Protein AF-A0A537DEW4-F1 (afdb_monomer_lite)

Foldseek 3Di:
DDAPCVVLLCCLLVLLVVCVVCLLVVLVVLLVDPDDLLVSLLVLLQVLVQVNCLSVPDPVPNPPDSHDPCSVVVSVVSSVLLVCCVVVVDQDLPVSLQVQLVVQLVCCCPPNVVDPPDPVVSVVCSVVSSSSSSRSRSNSSSNNNVVVVVVVVVVVVPDDDPDPDD

pLDDT: mean 82.14, std 15.14, range [34.78, 94.75]

Structure (mmCIF, N/CA/C/O backbone):
data_AF-A0A537DEW4-F1
#
_entry.id   AF-A0A537DEW4-F1
#
loop_
_atom_site.group_PDB
_atom_site.id
_atom_site.type_symbol
_atom_site.label_atom_id
_atom_site.label_alt_id
_atom_site.label_comp_id
_atom_site.label_asym_id
_atom_site.label_entity_id
_atom_site.label_seq_id
_atom_site.pdbx_PDB_ins_code
_atom_site.Cartn_x
_atom_site.Cartn_y
_atom_site.Cartn_z
_atom_site.occupancy
_atom_site.B_iso_or_equiv
_atom_site.auth_seq_id
_atom_site.auth_comp_id
_atom_site.auth_asym_id
_atom_site.auth_atom_id
_atom_site.pdbx_PDB_model_num
ATOM 1 N N . MET A 1 1 ? 12.939 -8.044 -21.348 1.00 40.03 1 MET A N 1
ATOM 2 C CA . MET A 1 1 ? 11.715 -7.289 -21.012 1.00 40.03 1 MET A CA 1
ATOM 3 C C . MET A 1 1 ? 10.521 -8.118 -21.447 1.00 40.03 1 MET A C 1
ATOM 5 O O . MET A 1 1 ? 10.184 -8.096 -22.620 1.00 40.03 1 MET A O 1
ATOM 9 N N . VAL A 1 2 ? 9.922 -8.892 -20.547 1.00 35.78 2 VAL A N 1
ATOM 10 C CA . VAL A 1 2 ? 8.564 -9.407 -20.762 1.00 35.78 2 VAL A CA 1
ATOM 11 C C . VAL A 1 2 ? 7.815 -9.048 -19.502 1.00 35.78 2 VAL A C 1
ATOM 13 O O . VAL A 1 2 ? 7.895 -9.714 -18.480 1.00 35.78 2 VAL A O 1
ATOM 16 N N . PHE A 1 3 ? 7.232 -7.866 -19.571 1.00 41.22 3 PHE A N 1
ATOM 17 C CA . PHE A 1 3 ? 6.319 -7.357 -18.583 1.00 41.22 3 PHE A CA 1
ATOM 18 C C . PHE A 1 3 ? 5.074 -8.250 -18.532 1.00 41.22 3 PHE A C 1
ATOM 20 O O . PHE A 1 3 ? 4.426 -8.457 -19.558 1.00 41.22 3 PHE A O 1
ATOM 27 N N . GLY A 1 4 ? 4.684 -8.664 -17.329 1.00 44.94 4 GLY A N 1
ATOM 28 C CA . GLY A 1 4 ? 3.326 -9.094 -17.002 1.00 44.94 4 GLY A CA 1
ATOM 29 C C . GLY A 1 4 ? 2.323 -7.930 -16.934 1.00 44.94 4 GLY A C 1
ATOM 30 O O . GLY A 1 4 ? 1.241 -8.110 -16.389 1.00 44.94 4 GLY A O 1
ATOM 31 N N . ILE A 1 5 ? 2.627 -6.763 -17.541 1.00 52.00 5 ILE A N 1
ATOM 32 C CA . ILE A 1 5 ? 1.806 -5.526 -17.576 1.00 52.00 5 ILE A CA 1
ATOM 33 C C . ILE A 1 5 ? 0.310 -5.810 -17.767 1.00 52.00 5 ILE A C 1
ATOM 35 O O . ILE A 1 5 ? -0.526 -5.116 -17.195 1.00 52.00 5 ILE A O 1
ATOM 39 N N . PHE A 1 6 ? -0.045 -6.816 -18.568 1.00 54.38 6 PHE A N 1
ATOM 40 C CA . PHE A 1 6 ? -1.439 -7.127 -18.872 1.00 54.38 6 PHE A CA 1
ATOM 41 C C . PHE A 1 6 ? -2.204 -7.831 -17.742 1.00 54.38 6 PHE A C 1
ATOM 43 O O . PHE A 1 6 ? -3.426 -7.732 -17.721 1.00 54.38 6 PHE A O 1
ATOM 50 N N . ILE A 1 7 ? -1.530 -8.521 -16.819 1.00 63.59 7 ILE A N 1
ATOM 51 C CA . ILE A 1 7 ? -2.156 -9.236 -15.690 1.00 63.59 7 ILE A CA 1
ATOM 52 C C . ILE A 1 7 ? -1.909 -8.489 -14.374 1.00 63.59 7 ILE A C 1
ATOM 54 O O . ILE A 1 7 ? -2.823 -8.370 -13.556 1.00 63.59 7 ILE A O 1
ATOM 58 N N . ASP A 1 8 ? -0.721 -7.912 -14.219 1.00 70.62 8 ASP A N 1
ATOM 59 C CA . ASP A 1 8 ? -0.267 -7.245 -12.997 1.00 70.62 8 ASP A CA 1
ATOM 60 C C . ASP A 1 8 ? -1.075 -5.968 -12.723 1.00 70.62 8 ASP A C 1
ATOM 62 O O . ASP A 1 8 ? -1.586 -5.753 -11.619 1.00 70.62 8 ASP A O 1
ATOM 66 N N . VAL A 1 9 ? -1.302 -5.165 -13.773 1.00 74.62 9 VAL A N 1
ATOM 67 C CA . VAL A 1 9 ? -2.057 -3.910 -13.672 1.00 74.62 9 VAL A CA 1
ATOM 68 C C . VAL A 1 9 ? -3.514 -4.158 -13.256 1.00 74.62 9 VAL A C 1
ATOM 70 O O . VAL A 1 9 ? -3.957 -3.536 -12.286 1.00 74.62 9 VAL A O 1
ATOM 73 N N . PRO A 1 10 ? -4.281 -5.071 -13.890 1.00 82.56 10 PRO A N 1
ATOM 74 C CA . PRO A 1 10 ? -5.620 -5.415 -13.412 1.00 82.56 10 PRO A CA 1
ATOM 75 C C . PRO A 1 10 ? -5.659 -5.984 -11.993 1.00 82.56 10 PRO A C 1
ATOM 77 O O . PRO A 1 10 ? -6.643 -5.742 -11.293 1.00 82.56 10 PRO A O 1
ATOM 80 N N . LEU A 1 11 ? -4.631 -6.716 -11.548 1.00 85.06 11 LEU A N 1
ATOM 81 C CA . LEU A 1 11 ? -4.606 -7.293 -10.202 1.00 85.06 11 LEU A CA 1
ATOM 82 C C . LEU A 1 11 ? -4.506 -6.206 -9.128 1.00 85.06 11 LEU A C 1
ATOM 84 O O . LEU A 1 11 ? -5.320 -6.182 -8.203 1.00 85.06 11 LEU A O 1
ATOM 88 N N . ILE A 1 12 ? -3.561 -5.273 -9.279 1.00 87.19 12 ILE A N 1
ATOM 89 C CA . ILE A 1 12 ? -3.381 -4.161 -8.336 1.00 87.19 12 ILE A CA 1
ATOM 90 C C . ILE A 1 12 ? -4.530 -3.165 -8.443 1.00 87.19 12 ILE A C 1
ATOM 92 O O . ILE A 1 12 ? -5.141 -2.816 -7.432 1.00 87.19 12 ILE A O 1
ATOM 96 N N . VAL A 1 13 ? -4.881 -2.730 -9.655 1.00 89.25 13 VAL A N 1
ATOM 97 C CA . VAL A 1 13 ? -5.937 -1.727 -9.852 1.00 89.25 13 VAL A CA 1
ATOM 98 C C . VAL A 1 13 ? -7.302 -2.301 -9.472 1.00 89.25 13 VAL A C 1
ATOM 100 O O . VAL A 1 13 ? -8.056 -1.667 -8.735 1.00 89.25 13 VAL A O 1
ATOM 103 N N . GLY A 1 14 ? -7.625 -3.517 -9.914 1.00 89.31 14 GLY A N 1
ATOM 104 C CA . GLY A 1 14 ? -8.869 -4.202 -9.562 1.00 89.31 14 GLY A CA 1
ATOM 105 C C . GLY A 1 14 ? -8.947 -4.529 -8.072 1.00 89.31 14 GLY A C 1
ATOM 106 O O . GLY A 1 14 ? -9.966 -4.249 -7.434 1.00 89.31 14 GLY A O 1
ATOM 107 N N . GLY A 1 15 ? -7.857 -5.036 -7.490 1.00 90.00 15 GLY A N 1
ATOM 108 C CA . GLY A 1 15 ? -7.735 -5.270 -6.052 1.00 90.00 15 GLY A CA 1
ATOM 109 C C . GLY A 1 15 ? -7.931 -3.989 -5.243 1.00 90.00 15 GLY A C 1
ATOM 110 O O . GLY A 1 15 ? -8.698 -3.977 -4.277 1.00 90.00 15 GLY A O 1
ATOM 111 N N . PHE A 1 16 ? -7.329 -2.880 -5.679 1.00 92.38 16 PHE A N 1
ATOM 112 C CA . PHE A 1 16 ? -7.521 -1.567 -5.072 1.00 92.38 16 PHE A CA 1
ATOM 113 C C . PHE A 1 16 ? -8.969 -1.095 -5.171 1.00 92.38 16 PHE A C 1
ATOM 115 O O . PHE A 1 16 ? -9.513 -0.641 -4.170 1.00 92.38 16 PHE A O 1
ATOM 122 N N . LEU A 1 17 ? -9.628 -1.224 -6.325 1.00 94.00 17 LEU A N 1
ATOM 123 C CA . LEU A 1 17 ? -11.029 -0.817 -6.487 1.00 94.00 17 LEU A CA 1
ATOM 124 C C . LEU A 1 17 ? -11.972 -1.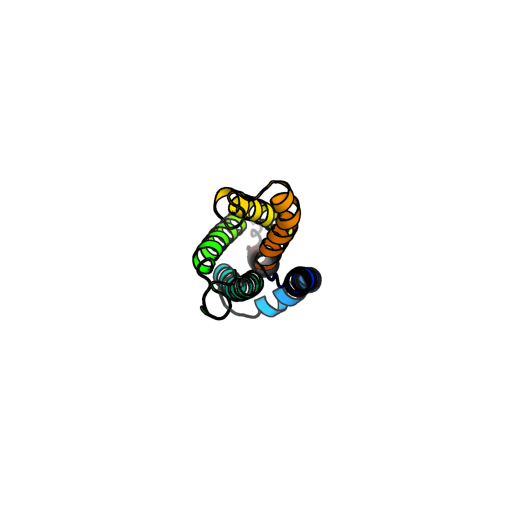627 -5.588 1.00 94.00 17 LEU A C 1
ATOM 126 O O . LEU A 1 17 ? -12.857 -1.054 -4.942 1.00 94.00 17 LEU A O 1
ATOM 130 N N . LEU A 1 18 ? -11.767 -2.942 -5.495 1.00 93.06 18 LEU A N 1
ATOM 131 C CA . LEU A 1 18 ? -12.527 -3.806 -4.588 1.00 93.06 18 LEU A CA 1
ATOM 132 C C . LEU A 1 18 ? -12.286 -3.413 -3.131 1.00 93.06 18 LEU A C 1
ATOM 134 O O . LEU A 1 18 ? -13.237 -3.183 -2.378 1.00 93.06 18 LEU A O 1
ATOM 138 N N . MET A 1 19 ? -11.025 -3.260 -2.736 1.00 93.06 19 MET A N 1
ATOM 139 C CA . MET A 1 19 ? -10.666 -2.828 -1.391 1.00 93.06 19 MET A CA 1
ATOM 140 C C . MET A 1 19 ? -11.243 -1.451 -1.080 1.00 93.06 19 MET A C 1
ATOM 142 O O . MET A 1 19 ? -11.864 -1.273 -0.040 1.00 93.06 19 MET A O 1
ATOM 146 N N . PHE A 1 20 ? -11.148 -0.494 -1.999 1.00 93.25 20 PHE A N 1
ATOM 147 C CA . PHE A 1 20 ? -11.762 0.819 -1.873 1.00 93.25 20 PHE A CA 1
ATOM 148 C C . PHE A 1 20 ? -13.262 0.686 -1.614 1.00 93.25 20 PHE A C 1
ATOM 150 O O . PHE A 1 20 ? -13.780 1.288 -0.673 1.00 93.25 20 PHE A O 1
ATOM 157 N N . ARG A 1 21 ? -13.969 -0.136 -2.392 1.00 94.12 21 ARG A N 1
ATOM 158 C CA . ARG A 1 21 ? -15.419 -0.318 -2.270 1.00 94.12 21 ARG A CA 1
ATOM 159 C C . ARG A 1 21 ? -15.844 -0.973 -0.953 1.00 94.12 21 ARG A C 1
ATOM 161 O O . ARG A 1 21 ? -16.906 -0.616 -0.433 1.00 94.12 21 ARG A O 1
ATOM 168 N N . PHE A 1 22 ? -15.048 -1.905 -0.427 1.00 93.44 22 PHE A N 1
ATOM 169 C CA . PHE A 1 22 ? -15.399 -2.734 0.735 1.00 93.44 22 PHE A CA 1
ATOM 170 C C . PHE A 1 22 ? -14.622 -2.411 2.023 1.00 93.44 22 PHE A C 1
ATOM 172 O O . PHE A 1 22 ? -14.935 -2.986 3.067 1.00 93.44 22 PHE A O 1
ATOM 179 N N . ARG A 1 23 ? -13.686 -1.449 2.002 1.00 91.62 23 ARG A N 1
ATOM 180 C CA . ARG A 1 23 ? -12.775 -1.121 3.121 1.00 91.62 23 ARG A CA 1
ATOM 181 C C . ARG A 1 23 ? -13.464 -0.950 4.467 1.00 91.62 23 ARG A C 1
ATOM 183 O O . ARG A 1 23 ? -12.973 -1.464 5.458 1.00 91.62 23 ARG A O 1
ATOM 190 N N . LYS A 1 24 ? -14.613 -0.264 4.514 1.00 89.81 24 LYS A N 1
ATOM 191 C CA . LYS A 1 24 ? -15.337 -0.012 5.770 1.00 89.81 24 LYS A CA 1
ATOM 192 C C . LYS A 1 24 ? -15.888 -1.299 6.376 1.00 89.81 24 LYS A C 1
ATOM 194 O O . LYS A 1 24 ? -15.753 -1.520 7.571 1.00 89.81 24 LYS A O 1
ATOM 199 N N . LYS A 1 25 ? -16.481 -2.155 5.539 1.00 91.88 25 LYS A N 1
ATOM 200 C CA . LYS A 1 25 ? -17.016 -3.448 5.976 1.00 91.88 25 LYS A CA 1
ATOM 201 C C . LYS A 1 25 ? -15.884 -4.344 6.482 1.00 91.88 25 LYS A C 1
ATOM 203 O O . LYS A 1 25 ? -15.963 -4.838 7.598 1.00 91.88 25 LYS A O 1
ATOM 208 N N . LEU A 1 26 ? -14.808 -4.457 5.700 1.00 90.06 26 LEU A N 1
ATOM 209 C CA . LEU A 1 26 ? -13.618 -5.224 6.075 1.00 90.06 26 LEU A CA 1
ATOM 210 C C . LEU A 1 26 ? -12.988 -4.705 7.369 1.00 90.06 26 LEU A C 1
ATOM 212 O O . LEU A 1 26 ? -12.651 -5.497 8.242 1.00 90.06 26 LEU A O 1
ATOM 216 N N . ALA A 1 27 ? -12.870 -3.385 7.525 1.00 90.69 27 ALA A N 1
ATOM 217 C CA . ALA A 1 27 ? -12.300 -2.798 8.726 1.00 90.69 27 ALA A CA 1
ATOM 218 C C . ALA A 1 27 ? -13.104 -3.172 9.976 1.00 90.69 27 ALA A C 1
ATOM 220 O O . ALA A 1 27 ? -12.516 -3.623 10.953 1.00 90.69 27 ALA A O 1
ATOM 221 N N . LEU A 1 28 ? -14.435 -3.072 9.935 1.00 89.19 28 LEU A N 1
ATOM 222 C CA . LEU A 1 28 ? -15.297 -3.465 11.056 1.00 89.19 28 LEU A CA 1
ATOM 223 C C . LEU A 1 28 ? -15.160 -4.949 11.421 1.00 89.19 28 LEU A C 1
ATOM 225 O O . LEU A 1 28 ? -15.157 -5.288 12.605 1.00 89.19 28 LEU A O 1
ATOM 229 N N . ASP A 1 29 ? -15.016 -5.828 10.429 1.00 90.50 29 ASP A N 1
ATOM 230 C CA . ASP A 1 29 ? -14.799 -7.256 10.673 1.00 90.50 29 ASP A CA 1
ATOM 231 C C . ASP A 1 29 ? -13.425 -7.516 11.315 1.00 90.50 29 ASP A C 1
ATOM 233 O O . ASP A 1 29 ? -13.325 -8.271 12.285 1.00 90.50 29 ASP A O 1
ATOM 237 N N . ILE A 1 30 ? -12.376 -6.830 10.851 1.00 90.06 30 ILE A N 1
ATOM 238 C CA . ILE A 1 30 ? -11.010 -6.953 11.383 1.00 90.06 30 ILE A CA 1
ATOM 239 C C . ILE A 1 30 ? -10.890 -6.372 12.801 1.00 90.06 30 ILE A C 1
ATOM 241 O O . ILE A 1 30 ? -10.156 -6.905 13.635 1.00 90.06 30 ILE A O 1
ATOM 245 N N . LEU A 1 31 ? -11.646 -5.322 13.130 1.00 89.81 31 LEU A N 1
ATOM 246 C CA . LEU A 1 31 ? -11.637 -4.699 14.461 1.00 89.81 31 LEU A CA 1
ATOM 247 C C . LEU A 1 31 ? -12.100 -5.623 15.593 1.00 89.81 31 LEU A C 1
ATOM 249 O O . LEU A 1 31 ? -11.854 -5.322 16.762 1.00 89.81 31 LEU A O 1
ATOM 253 N N . ARG A 1 32 ? -12.715 -6.768 15.275 1.00 88.44 32 ARG A N 1
ATOM 254 C CA . ARG A 1 32 ? -13.045 -7.811 16.260 1.00 88.44 32 ARG A CA 1
ATOM 255 C C . ARG A 1 32 ? -11.799 -8.454 16.876 1.00 88.44 32 ARG A C 1
ATOM 257 O O . ARG A 1 32 ? -11.881 -9.047 17.952 1.00 88.44 32 ARG A O 1
ATOM 264 N N . VAL A 1 33 ? -10.644 -8.330 16.223 1.00 88.38 33 VAL A N 1
ATOM 265 C CA . VAL A 1 33 ? -9.367 -8.846 16.716 1.00 88.38 33 VAL A CA 1
ATOM 266 C C . VAL A 1 33 ? -8.835 -7.955 17.848 1.00 88.38 33 VAL A C 1
ATOM 268 O O . VAL A 1 33 ? -8.548 -6.770 17.667 1.00 88.38 33 VAL A O 1
ATOM 271 N N . LYS A 1 34 ? -8.642 -8.545 19.035 1.00 85.44 34 LYS A N 1
ATOM 272 C CA . LYS A 1 34 ? -8.192 -7.867 20.268 1.00 85.44 34 LYS A CA 1
ATOM 273 C C . LYS A 1 34 ? -6.680 -7.564 20.300 1.00 85.44 34 LYS A C 1
ATOM 275 O O . LYS A 1 34 ? -6.004 -7.862 21.276 1.00 85.44 34 LYS A O 1
ATOM 280 N N . LEU A 1 35 ? -6.136 -6.966 19.246 1.00 87.88 35 LEU A N 1
ATOM 281 C CA . LEU A 1 35 ? -4.747 -6.460 19.206 1.00 87.88 35 LEU A CA 1
ATOM 282 C C . LEU A 1 35 ? -4.710 -4.950 19.432 1.00 87.88 35 LEU A C 1
ATOM 284 O O . LEU A 1 35 ? -5.766 -4.361 19.367 1.00 87.88 35 LEU A O 1
ATOM 288 N N . PRO A 1 36 ? -3.594 -4.263 19.705 1.00 87.75 36 PRO A N 1
ATOM 289 C CA . PRO A 1 36 ? -3.569 -2.796 19.684 1.00 87.75 36 PRO A CA 1
ATOM 290 C C . PRO A 1 36 ? -3.713 -2.242 18.254 1.00 87.75 36 PRO A C 1
ATOM 292 O O . PRO A 1 36 ? -3.371 -2.914 17.283 1.00 87.75 36 PRO A O 1
ATOM 295 N N . ALA A 1 37 ? -4.219 -1.009 18.112 1.00 87.00 37 ALA A N 1
ATOM 296 C CA . ALA A 1 37 ? -4.554 -0.414 16.810 1.00 87.00 37 ALA A CA 1
ATOM 297 C C . ALA A 1 37 ? -3.359 -0.363 15.841 1.00 87.00 37 ALA A C 1
ATOM 299 O O . ALA A 1 37 ? -3.478 -0.792 14.696 1.00 87.00 37 ALA A O 1
ATOM 300 N N . LEU A 1 38 ? -2.198 0.088 16.329 1.00 88.81 38 LEU A N 1
ATOM 301 C CA . LEU A 1 38 ? -0.970 0.177 15.537 1.00 88.81 38 LEU A CA 1
ATOM 302 C C . LEU A 1 38 ? -0.432 -1.206 15.133 1.00 88.81 38 LEU A C 1
ATOM 304 O O . LEU A 1 38 ? 0.025 -1.379 14.010 1.00 88.81 38 LEU A O 1
ATOM 308 N N . ALA A 1 39 ? -0.531 -2.210 16.012 1.00 89.75 39 ALA A N 1
ATOM 309 C CA . ALA A 1 39 ? -0.111 -3.569 15.670 1.00 89.75 39 ALA A CA 1
ATOM 310 C C . ALA A 1 39 ? -1.011 -4.172 14.587 1.00 89.75 39 ALA A C 1
ATOM 312 O O . ALA A 1 39 ? -0.512 -4.763 13.639 1.00 89.75 39 ALA A O 1
ATOM 313 N N . LEU A 1 40 ? -2.330 -3.982 14.695 1.00 91.69 40 LEU A N 1
ATOM 314 C CA . LEU A 1 40 ? -3.281 -4.458 13.692 1.00 91.69 40 LEU A CA 1
ATOM 315 C C . LEU A 1 40 ? -3.045 -3.778 12.334 1.00 91.69 40 LEU A C 1
ATOM 317 O O . LEU A 1 40 ? -3.068 -4.444 11.306 1.00 91.69 40 LEU A O 1
ATOM 321 N N . TYR A 1 41 ? -2.750 -2.477 12.346 1.00 93.19 41 TYR A N 1
ATOM 322 C CA . TYR A 1 41 ? -2.344 -1.709 11.169 1.00 93.19 41 TYR A CA 1
ATOM 323 C C . TYR A 1 41 ? -1.103 -2.307 10.480 1.00 93.19 41 TYR A C 1
ATOM 325 O O . TYR A 1 41 ? -1.164 -2.609 9.290 1.00 93.19 41 TYR A O 1
ATOM 333 N N . LEU A 1 42 ? -0.016 -2.555 11.220 1.00 93.25 42 LEU A N 1
ATOM 334 C CA . LEU A 1 42 ? 1.223 -3.113 10.656 1.00 93.25 42 LEU A CA 1
ATOM 335 C C . LEU A 1 42 ? 1.058 -4.566 10.191 1.00 93.25 42 LEU A C 1
ATOM 337 O O . LEU A 1 42 ? 1.553 -4.950 9.136 1.00 93.25 42 LEU A O 1
ATOM 341 N N . ILE A 1 43 ? 0.335 -5.386 10.954 1.00 93.94 43 ILE A N 1
ATOM 342 C CA . ILE A 1 43 ? 0.077 -6.785 10.586 1.00 93.94 43 ILE A CA 1
ATOM 343 C C . ILE A 1 43 ? -0.739 -6.863 9.296 1.00 93.94 43 ILE A C 1
ATOM 345 O O . ILE A 1 43 ? -0.497 -7.753 8.490 1.00 93.94 43 ILE A O 1
ATOM 349 N N . LEU A 1 44 ? -1.683 -5.942 9.081 1.00 93.38 44 LEU A N 1
ATOM 350 C CA . LEU A 1 44 ? -2.448 -5.870 7.835 1.00 93.38 44 LEU A CA 1
ATOM 351 C C . LEU A 1 44 ? -1.622 -5.345 6.663 1.00 93.38 44 LEU A C 1
ATOM 353 O O . LEU A 1 44 ? -1.864 -5.764 5.534 1.00 93.38 44 LEU A O 1
ATOM 357 N N . SER A 1 45 ? -0.669 -4.440 6.900 1.00 92.75 45 SER A N 1
ATOM 358 C CA . SER A 1 45 ? 0.159 -3.904 5.820 1.00 92.75 45 SER A CA 1
ATOM 359 C C . SER A 1 45 ? 1.135 -4.943 5.276 1.00 92.75 45 SER A C 1
ATOM 361 O O . SER A 1 45 ? 1.319 -5.002 4.070 1.00 92.75 45 SER A O 1
ATOM 363 N N . VAL A 1 46 ? 1.713 -5.808 6.119 1.00 91.75 46 VAL A N 1
ATOM 364 C CA . VAL A 1 46 ? 2.679 -6.844 5.695 1.00 91.75 46 VAL A CA 1
ATOM 365 C C . VAL A 1 46 ? 2.183 -7.715 4.525 1.00 91.75 46 VAL A C 1
ATOM 367 O O . VAL A 1 46 ? 2.861 -7.738 3.501 1.00 91.75 46 VAL A O 1
ATOM 370 N N . PRO A 1 47 ? 1.032 -8.414 4.600 1.00 90.50 47 PRO A N 1
ATOM 371 C CA . PRO A 1 47 ? 0.567 -9.251 3.497 1.00 90.50 47 PRO A CA 1
ATOM 372 C C . PRO A 1 47 ? 0.200 -8.437 2.252 1.00 90.50 47 PRO A C 1
ATOM 374 O O . PRO A 1 47 ? 0.362 -8.942 1.146 1.00 90.50 47 PRO A O 1
ATOM 377 N N . LEU A 1 48 ? -0.255 -7.186 2.405 1.00 91.94 48 LEU A N 1
ATOM 378 C CA . LEU A 1 48 ? -0.544 -6.310 1.266 1.00 91.94 48 LEU A CA 1
ATOM 379 C C . LEU A 1 48 ? 0.737 -5.866 0.555 1.00 91.94 48 LEU A C 1
ATOM 381 O O . LEU A 1 48 ? 0.761 -5.873 -0.669 1.00 91.94 48 LEU A O 1
ATOM 385 N N . ILE A 1 49 ? 1.787 -5.532 1.310 1.00 90.44 49 ILE A N 1
ATOM 386 C CA . ILE A 1 49 ? 3.112 -5.189 0.775 1.00 90.44 49 ILE A CA 1
ATOM 387 C C . ILE A 1 49 ? 3.707 -6.397 0.060 1.00 90.44 49 ILE A C 1
ATOM 389 O O . ILE A 1 49 ? 4.131 -6.273 -1.076 1.00 90.44 49 ILE A O 1
ATOM 393 N N . ILE A 1 50 ? 3.690 -7.583 0.684 1.00 87.69 50 ILE A N 1
ATOM 394 C CA . ILE A 1 50 ? 4.186 -8.805 0.034 1.00 87.69 50 ILE A CA 1
ATOM 395 C C . ILE A 1 50 ? 3.425 -9.055 -1.266 1.00 87.69 50 ILE A C 1
ATOM 397 O O . ILE A 1 50 ? 4.044 -9.332 -2.282 1.00 87.69 50 ILE A O 1
ATOM 401 N N . PHE A 1 51 ? 2.095 -8.965 -1.249 1.00 87.06 51 PHE A N 1
ATOM 402 C CA . PHE A 1 51 ? 1.288 -9.194 -2.444 1.00 87.06 51 PHE A CA 1
ATOM 403 C C . PHE A 1 51 ? 1.610 -8.195 -3.558 1.00 87.06 51 PHE A C 1
ATOM 405 O O . PHE A 1 51 ? 1.804 -8.601 -4.699 1.00 87.06 51 PHE A O 1
ATOM 412 N N . GLU A 1 52 ? 1.693 -6.909 -3.223 1.00 87.44 52 GLU A N 1
ATOM 413 C CA . GLU A 1 52 ? 2.008 -5.845 -4.174 1.00 87.44 52 GLU A CA 1
ATOM 414 C C . GLU A 1 52 ? 3.407 -6.017 -4.777 1.00 87.44 52 GLU A C 1
ATOM 416 O O . GLU A 1 52 ? 3.553 -6.014 -5.999 1.00 87.44 52 GLU A O 1
ATOM 421 N N . GLU A 1 53 ? 4.398 -6.316 -3.944 1.00 82.38 53 GLU A N 1
ATOM 422 C CA . GLU A 1 53 ? 5.775 -6.563 -4.365 1.00 82.38 53 GLU A CA 1
ATOM 423 C C . GLU A 1 53 ? 5.918 -7.828 -5.208 1.00 82.38 53 GLU A C 1
ATOM 425 O O . GLU A 1 53 ? 6.672 -7.834 -6.171 1.00 82.38 53 GLU A O 1
ATOM 430 N N . GLN A 1 54 ? 5.184 -8.904 -4.909 1.00 79.06 54 GLN A N 1
ATOM 431 C CA . GLN A 1 54 ? 5.219 -10.121 -5.733 1.00 79.06 54 GLN A CA 1
ATOM 432 C C . GLN A 1 54 ? 4.638 -9.885 -7.135 1.00 79.06 54 GLN A C 1
ATOM 434 O O . GLN A 1 54 ? 5.058 -10.545 -8.082 1.00 79.06 54 GLN A O 1
ATOM 439 N N . ILE A 1 55 ? 3.709 -8.936 -7.277 1.00 78.62 55 ILE A N 1
ATOM 440 C CA . ILE A 1 55 ? 3.147 -8.536 -8.574 1.00 78.62 55 ILE A CA 1
ATOM 441 C C . ILE A 1 55 ? 4.098 -7.588 -9.310 1.00 78.62 55 ILE A C 1
ATOM 443 O O . ILE A 1 55 ? 4.304 -7.731 -10.511 1.00 78.62 55 ILE A O 1
ATOM 447 N N . ASN A 1 56 ? 4.714 -6.648 -8.593 1.00 75.38 56 ASN A N 1
ATOM 448 C CA . ASN A 1 56 ? 5.602 -5.632 -9.168 1.00 75.38 56 ASN A CA 1
ATOM 449 C C . ASN A 1 56 ? 7.070 -6.043 -9.266 1.00 75.38 56 ASN A C 1
ATOM 451 O O . ASN A 1 56 ? 7.910 -5.278 -9.744 1.00 75.38 56 ASN A O 1
ATOM 455 N N . CYS A 1 57 ? 7.378 -7.263 -8.846 1.00 71.12 57 CYS A N 1
ATOM 456 C CA . CYS A 1 57 ? 8.726 -7.771 -8.734 1.00 71.12 57 CYS A CA 1
ATOM 457 C C . CYS A 1 57 ? 9.504 -7.687 -10.058 1.00 71.12 57 CYS A C 1
ATOM 459 O O . CYS A 1 57 ? 9.059 -8.151 -11.110 1.00 71.12 57 CYS A O 1
ATOM 461 N N . MET A 1 58 ? 10.749 -7.205 -9.996 1.00 57.00 58 MET A N 1
ATOM 462 C CA . MET A 1 58 ? 11.688 -7.337 -11.112 1.00 57.00 58 MET A CA 1
ATOM 463 C C . MET A 1 58 ? 12.053 -8.813 -11.357 1.00 57.00 58 MET A C 1
ATOM 465 O O . MET A 1 58 ? 12.201 -9.600 -10.421 1.00 57.00 58 MET A O 1
ATOM 469 N N . LEU A 1 59 ? 12.286 -9.171 -12.627 1.00 56.66 59 LEU A N 1
ATOM 470 C CA . LEU A 1 59 ? 12.639 -10.528 -13.092 1.00 56.66 59 LEU A CA 1
ATOM 471 C C . LEU A 1 59 ? 13.759 -11.218 -12.294 1.00 56.66 59 LEU A C 1
ATOM 473 O O . LEU A 1 59 ? 13.772 -12.439 -12.212 1.00 56.66 59 LEU A O 1
ATOM 477 N N . ALA A 1 60 ? 14.693 -10.463 -11.709 1.00 54.62 60 ALA A N 1
ATOM 478 C CA . ALA A 1 60 ? 15.803 -11.029 -10.941 1.00 54.62 60 ALA A CA 1
ATOM 479 C C . ALA A 1 60 ? 15.402 -11.582 -9.552 1.00 54.62 60 ALA A C 1
ATOM 481 O O . ALA A 1 60 ? 16.218 -12.231 -8.905 1.00 54.62 60 ALA A O 1
ATOM 482 N N . TRP A 1 61 ? 14.171 -11.333 -9.093 1.00 57.75 61 TRP A N 1
ATOM 483 C CA . TRP A 1 61 ? 13.731 -11.599 -7.715 1.00 57.75 61 TRP A CA 1
ATOM 484 C C . TRP A 1 61 ? 12.411 -12.388 -7.665 1.00 57.75 61 TRP A C 1
ATOM 486 O O . TRP A 1 61 ? 12.092 -13.008 -6.647 1.00 57.75 61 TRP A O 1
ATOM 496 N N . CYS A 1 62 ? 11.666 -12.408 -8.775 1.00 60.41 62 CYS A N 1
ATOM 497 C CA . CYS A 1 62 ? 10.339 -13.007 -8.854 1.00 60.41 62 CYS A CA 1
ATOM 498 C C . CYS A 1 62 ? 10.439 -14.535 -8.721 1.00 60.41 62 CYS A C 1
ATOM 500 O O . CYS A 1 62 ? 11.127 -15.191 -9.503 1.00 60.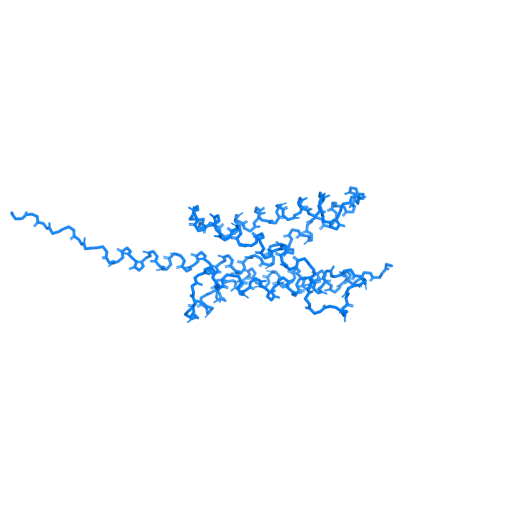41 62 CYS A O 1
ATOM 502 N N . GLY A 1 63 ? 9.806 -15.098 -7.686 1.00 56.47 63 GLY A N 1
ATOM 503 C CA . GLY A 1 63 ? 9.858 -16.532 -7.366 1.00 56.47 63 GLY A CA 1
ATOM 504 C C . GLY A 1 63 ? 11.146 -17.021 -6.687 1.00 56.47 63 GLY A C 1
ATOM 505 O O . GLY A 1 63 ? 11.208 -18.184 -6.295 1.00 56.47 63 GLY A O 1
ATOM 506 N N . ALA A 1 64 ? 12.151 -16.156 -6.505 1.00 61.28 64 ALA A N 1
ATOM 507 C CA . ALA A 1 64 ? 13.414 -16.506 -5.847 1.00 61.28 64 ALA A CA 1
ATOM 508 C C . ALA A 1 64 ? 13.425 -16.164 -4.348 1.00 61.28 64 ALA A C 1
ATOM 510 O O . ALA A 1 64 ? 14.119 -16.822 -3.573 1.00 61.28 64 ALA A O 1
ATOM 511 N N . VAL A 1 65 ? 12.657 -15.150 -3.926 1.00 62.47 65 VAL A N 1
ATOM 512 C CA . VAL A 1 65 ? 12.644 -14.671 -2.537 1.00 62.47 65 VAL A CA 1
ATOM 513 C C . VAL A 1 65 ? 11.210 -14.530 -2.028 1.00 62.47 65 VAL A C 1
ATOM 515 O O . VAL A 1 65 ? 10.375 -13.861 -2.631 1.00 62.47 65 VAL A O 1
ATOM 518 N N . THR A 1 66 ? 10.920 -15.165 -0.889 1.00 68.38 66 THR A N 1
ATOM 519 C CA . THR A 1 66 ? 9.592 -15.127 -0.244 1.00 68.38 66 THR A CA 1
ATOM 520 C C . THR A 1 66 ? 9.319 -13.794 0.457 1.00 68.38 66 THR A C 1
ATOM 522 O O . THR A 1 66 ? 8.170 -13.384 0.589 1.00 68.38 66 THR A O 1
ATOM 525 N N . ILE A 1 67 ? 10.374 -13.113 0.910 1.00 72.81 67 ILE A N 1
ATOM 526 C CA . ILE A 1 67 ? 10.302 -11.824 1.602 1.00 72.81 67 ILE A CA 1
ATOM 527 C C . ILE A 1 67 ? 10.967 -10.770 0.709 1.00 72.81 67 ILE A C 1
ATOM 529 O O . ILE A 1 67 ? 12.181 -10.847 0.510 1.00 72.81 67 ILE A O 1
ATOM 533 N N . PRO A 1 68 ? 10.213 -9.799 0.170 1.00 74.00 68 PRO A N 1
ATOM 534 C CA . PRO A 1 68 ? 10.789 -8.788 -0.702 1.00 74.00 68 PRO A CA 1
ATOM 535 C C . PRO A 1 68 ? 11.755 -7.875 0.076 1.00 74.00 68 PRO A C 1
ATOM 537 O O . PRO A 1 68 ? 11.499 -7.551 1.239 1.00 74.00 68 PRO A O 1
ATOM 540 N N . PRO A 1 69 ? 12.869 -7.439 -0.540 1.00 75.44 69 PRO A N 1
ATOM 541 C CA . PRO A 1 69 ? 13.883 -6.587 0.103 1.00 75.44 69 PRO A CA 1
ATOM 542 C C . PRO A 1 69 ? 13.357 -5.208 0.516 1.00 75.44 69 PRO A C 1
ATOM 544 O O . PRO A 1 69 ? 13.907 -4.578 1.415 1.00 75.44 69 PRO A O 1
ATOM 547 N N . THR A 1 70 ? 12.311 -4.735 -0.156 1.00 79.75 70 THR A N 1
AT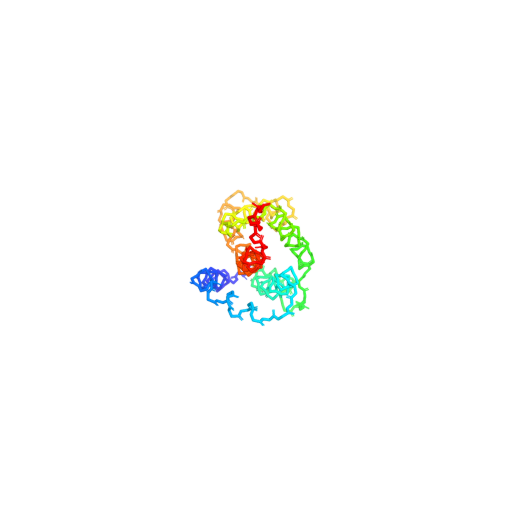OM 548 C CA . THR A 1 70 ? 11.637 -3.450 0.042 1.00 79.75 70 THR A CA 1
ATOM 549 C C . THR A 1 70 ? 10.674 -3.491 1.223 1.00 79.75 70 THR A C 1
ATOM 551 O O . THR 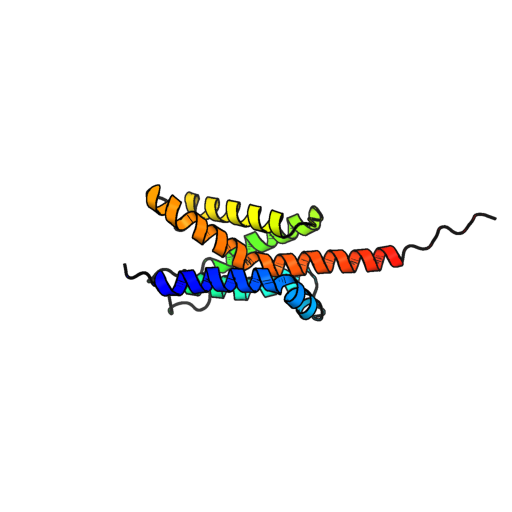A 1 70 ? 10.392 -2.451 1.814 1.00 79.75 70 THR A O 1
ATOM 554 N N . LEU A 1 71 ? 10.239 -4.685 1.648 1.00 85.12 71 LEU A N 1
ATOM 555 C CA . LEU A 1 71 ? 9.340 -4.877 2.784 1.00 85.12 71 LEU A CA 1
ATOM 556 C C . LEU A 1 71 ? 9.776 -4.132 4.052 1.00 85.12 71 LEU A C 1
ATOM 558 O O . LEU A 1 71 ? 8.946 -3.403 4.592 1.00 85.12 71 LEU A O 1
ATOM 562 N N . PRO A 1 72 ? 11.021 -4.261 4.558 1.00 86.62 72 PRO A N 1
ATOM 563 C CA . PRO A 1 72 ? 11.440 -3.525 5.749 1.00 86.62 72 PRO A CA 1
ATOM 564 C C . PRO A 1 72 ? 11.367 -2.005 5.563 1.00 86.62 72 PRO A C 1
ATOM 566 O O . PRO A 1 72 ? 10.970 -1.311 6.495 1.00 86.62 72 PRO A O 1
ATOM 569 N N . PHE A 1 73 ? 11.692 -1.484 4.377 1.00 87.25 73 PHE A N 1
ATOM 570 C CA . PHE A 1 73 ? 11.642 -0.047 4.095 1.00 87.25 73 PHE A CA 1
ATOM 571 C C . PHE A 1 73 ? 10.201 0.468 4.084 1.00 87.25 73 PHE A C 1
ATOM 573 O O . PHE A 1 73 ? 9.870 1.385 4.835 1.00 87.25 73 PHE A O 1
ATOM 580 N N . ILE A 1 74 ? 9.317 -0.195 3.337 1.00 88.38 74 ILE A N 1
ATOM 581 C CA . ILE A 1 74 ? 7.897 0.171 3.261 1.00 88.38 74 ILE A CA 1
ATOM 582 C C . ILE A 1 74 ? 7.223 0.002 4.630 1.00 88.38 74 ILE A C 1
ATOM 584 O O . ILE A 1 74 ? 6.378 0.803 5.021 1.00 88.38 74 ILE A O 1
ATOM 588 N N . LEU A 1 75 ? 7.614 -1.000 5.422 1.00 91.62 75 LEU A N 1
ATOM 589 C CA . LEU A 1 75 ? 7.081 -1.179 6.773 1.00 91.62 75 LEU A CA 1
ATOM 590 C C . LEU A 1 75 ? 7.486 -0.032 7.711 1.00 91.62 75 LEU A C 1
ATOM 592 O O . LEU A 1 75 ? 6.676 0.390 8.538 1.00 91.62 75 LEU A O 1
ATOM 596 N N . VAL A 1 76 ? 8.708 0.496 7.578 1.00 92.00 76 VAL A N 1
ATOM 597 C CA . VAL A 1 76 ? 9.149 1.696 8.308 1.00 92.00 76 VAL A CA 1
ATOM 598 C C . VAL A 1 76 ? 8.336 2.914 7.873 1.00 92.00 76 VAL A C 1
ATOM 600 O O . VAL A 1 76 ? 7.862 3.658 8.733 1.00 92.00 76 VAL A O 1
ATOM 603 N N . GLU A 1 77 ? 8.100 3.098 6.574 1.00 91.38 77 GLU A N 1
ATOM 604 C CA . GLU A 1 77 ? 7.237 4.175 6.072 1.00 91.38 77 GLU A CA 1
ATOM 605 C C . GLU A 1 77 ? 5.816 4.079 6.633 1.00 91.38 77 GLU A C 1
ATOM 607 O O . GLU A 1 77 ? 5.265 5.069 7.119 1.00 91.38 77 GLU A O 1
ATOM 612 N N . MET A 1 78 ? 5.244 2.873 6.646 1.00 93.31 78 MET A N 1
ATOM 613 C CA . MET A 1 78 ? 3.935 2.604 7.234 1.00 93.31 78 MET A CA 1
ATOM 614 C C . MET A 1 78 ? 3.936 2.909 8.736 1.00 93.31 78 MET A C 1
ATOM 616 O O . MET A 1 78 ? 3.036 3.583 9.234 1.00 93.31 78 MET A O 1
ATOM 620 N N . LEU A 1 79 ? 4.963 2.497 9.483 1.00 93.81 79 LEU A N 1
ATOM 621 C CA . LEU A 1 79 ? 5.081 2.820 10.907 1.00 93.81 79 LEU A CA 1
ATOM 622 C C . LEU A 1 79 ? 5.079 4.337 11.150 1.00 93.81 79 LEU A C 1
ATOM 624 O O . LEU A 1 79 ? 4.341 4.820 12.014 1.00 93.81 79 LEU A O 1
ATOM 628 N N . VAL A 1 80 ? 5.866 5.088 10.375 1.00 92.69 80 VAL A N 1
ATOM 629 C CA . VAL A 1 80 ? 5.927 6.555 10.456 1.00 92.69 80 VAL A CA 1
ATOM 630 C C . VAL A 1 80 ? 4.571 7.168 10.107 1.00 92.69 80 VAL A C 1
ATOM 632 O O . VAL A 1 80 ? 4.070 8.011 10.855 1.00 92.69 80 VAL A O 1
ATOM 635 N N . LEU A 1 81 ? 3.932 6.713 9.029 1.00 93.06 81 LEU A N 1
ATOM 636 C CA . LEU A 1 81 ? 2.614 7.181 8.604 1.00 93.06 81 LEU A CA 1
ATOM 637 C C . LEU A 1 81 ? 1.552 6.930 9.680 1.00 93.06 81 LEU A C 1
ATOM 639 O O . LEU A 1 81 ? 0.813 7.846 10.041 1.00 93.06 81 LEU A O 1
ATOM 643 N N . GLY A 1 82 ? 1.498 5.716 10.230 1.00 90.25 82 GLY A N 1
ATOM 644 C CA . GLY A 1 82 ? 0.594 5.350 11.319 1.00 90.25 82 GLY A CA 1
ATOM 645 C C . GLY A 1 82 ? 0.818 6.207 12.565 1.00 90.25 82 GLY A C 1
ATOM 646 O O . GLY A 1 82 ? -0.145 6.693 13.160 1.00 90.25 82 GLY A O 1
ATOM 647 N N . GLY A 1 83 ? 2.079 6.475 12.917 1.00 90.19 83 GLY A N 1
ATOM 648 C CA . GLY A 1 83 ? 2.441 7.392 13.999 1.00 90.19 83 GLY A CA 1
ATOM 649 C C . GLY A 1 83 ? 1.941 8.819 13.761 1.00 90.19 83 GLY A C 1
ATOM 650 O O . GLY A 1 83 ? 1.318 9.409 14.645 1.00 90.19 83 GLY A O 1
ATOM 651 N N . ILE A 1 84 ? 2.137 9.361 12.554 1.00 89.75 84 ILE A N 1
ATOM 652 C CA . ILE A 1 84 ? 1.654 10.698 12.172 1.00 89.75 84 ILE A CA 1
ATOM 653 C C . ILE A 1 84 ? 0.126 10.761 12.219 1.00 89.75 84 ILE A C 1
ATOM 655 O O . ILE A 1 84 ? -0.425 11.739 12.723 1.00 89.75 84 ILE A O 1
ATOM 659 N N . VAL A 1 85 ? -0.566 9.735 11.720 1.00 91.25 85 VAL A N 1
ATOM 660 C CA . VAL A 1 85 ? -2.035 9.661 11.716 1.00 91.25 85 VAL A CA 1
ATOM 661 C C . VAL A 1 85 ? -2.586 9.689 13.133 1.00 91.25 85 VAL A C 1
ATOM 663 O O . VAL A 1 85 ? -3.487 10.484 13.404 1.00 91.25 85 VAL A O 1
ATOM 666 N N . LEU A 1 86 ? -2.010 8.887 14.032 1.00 89.44 86 LEU A N 1
ATOM 667 C CA . LEU A 1 86 ? -2.393 8.856 15.443 1.00 89.44 86 LEU A CA 1
ATOM 668 C C . LEU A 1 86 ? -2.065 10.173 16.154 1.00 89.44 86 LEU A C 1
ATOM 670 O O . LEU A 1 86 ? -2.860 10.644 16.960 1.00 89.44 86 LEU A O 1
ATOM 674 N N . TRP A 1 87 ? -0.924 10.795 15.849 1.00 88.38 87 TRP A N 1
ATOM 675 C CA . TRP A 1 87 ? -0.519 12.061 16.465 1.00 88.38 87 TRP A CA 1
ATOM 676 C C . TRP A 1 87 ? -1.365 13.249 15.993 1.00 88.38 87 TRP A C 1
ATOM 678 O O . TRP A 1 87 ? -1.743 14.112 16.782 1.00 88.38 87 TRP A O 1
ATOM 688 N N . ARG A 1 88 ? -1.689 13.299 14.697 1.00 88.00 88 ARG A N 1
ATOM 689 C CA . ARG A 1 88 ? -2.493 14.365 14.079 1.00 88.00 88 ARG A CA 1
ATOM 690 C C . ARG A 1 88 ? -3.991 14.089 14.115 1.00 88.00 88 ARG A C 1
ATOM 692 O O . ARG A 1 88 ? -4.759 14.936 13.662 1.00 88.00 88 ARG A O 1
ATOM 699 N N . HIS A 1 89 ? -4.408 12.934 14.631 1.00 85.75 89 HIS A N 1
ATOM 700 C CA . HIS A 1 89 ? -5.806 12.515 14.704 1.00 85.75 89 HIS A CA 1
ATOM 701 C C . HIS A 1 89 ? -6.523 12.615 13.354 1.00 85.75 89 HIS A C 1
ATOM 703 O O . HIS A 1 89 ? -7.622 13.173 13.239 1.00 85.75 89 HIS A O 1
ATOM 709 N N . ALA A 1 90 ? -5.863 12.137 12.301 1.00 85.12 90 ALA A N 1
ATOM 710 C CA . ALA A 1 90 ? -6.352 12.309 10.944 1.00 85.12 90 ALA A CA 1
ATOM 711 C C . ALA A 1 90 ? -7.634 11.489 10.720 1.00 85.12 90 ALA A C 1
ATOM 713 O O . ALA A 1 90 ? -7.618 10.263 10.700 1.00 85.12 90 ALA A O 1
ATOM 714 N N . LYS A 1 91 ? -8.756 12.184 10.499 1.00 82.69 91 LYS A N 1
ATOM 715 C CA . LYS A 1 91 ? -10.070 11.554 10.265 1.00 82.69 91 LYS A CA 1
ATOM 716 C C . LYS A 1 91 ? -10.297 11.127 8.813 1.00 82.69 91 LYS A C 1
ATOM 718 O O . LYS A 1 91 ? -11.173 10.319 8.527 1.00 82.69 91 LYS A O 1
ATOM 723 N N . ASN A 1 92 ? -9.547 11.706 7.873 1.00 89.56 92 ASN A N 1
ATOM 724 C CA . ASN A 1 92 ? -9.768 11.498 6.446 1.00 89.56 92 ASN A CA 1
ATOM 725 C C . ASN A 1 92 ? -8.736 10.531 5.855 1.00 89.56 92 ASN A C 1
ATOM 727 O O . ASN A 1 92 ? -7.700 10.953 5.341 1.00 89.56 92 ASN A O 1
ATOM 731 N N . VAL A 1 93 ? -9.069 9.240 5.888 1.00 90.25 93 VAL A N 1
ATOM 732 C CA . VAL A 1 93 ? -8.244 8.150 5.343 1.00 90.25 93 VAL A CA 1
ATOM 733 C C . VAL A 1 93 ? -7.884 8.379 3.874 1.00 90.25 93 VAL A C 1
ATOM 735 O O . VAL A 1 93 ? -6.742 8.151 3.491 1.00 90.25 93 VAL A O 1
ATOM 738 N N . LEU A 1 94 ? -8.816 8.884 3.056 1.00 91.69 94 LEU A N 1
ATOM 739 C CA . LEU A 1 94 ? -8.564 9.130 1.630 1.00 91.69 94 LEU A CA 1
ATOM 740 C C . LEU A 1 94 ? -7.472 10.175 1.424 1.00 91.69 94 LEU A C 1
ATOM 742 O O . LEU A 1 94 ? -6.595 9.993 0.588 1.00 91.69 94 LEU A O 1
ATOM 746 N N . ARG A 1 95 ? -7.511 11.257 2.207 1.00 91.88 95 ARG A N 1
ATOM 747 C CA . ARG A 1 95 ? -6.507 12.321 2.135 1.00 91.88 95 ARG A CA 1
ATOM 748 C C . ARG A 1 95 ? -5.133 11.811 2.571 1.00 91.88 95 ARG A C 1
ATOM 750 O O . ARG A 1 95 ? -4.149 12.120 1.914 1.00 91.88 95 ARG A O 1
ATOM 757 N N . VAL A 1 96 ? -5.070 11.032 3.651 1.00 92.88 96 VAL A N 1
ATOM 758 C CA . VAL A 1 96 ? -3.811 10.436 4.131 1.00 92.88 96 VAL A CA 1
ATOM 759 C C . VAL A 1 96 ? -3.241 9.472 3.091 1.00 92.88 96 VAL A C 1
ATOM 761 O O . VAL A 1 96 ? -2.070 9.577 2.749 1.00 92.88 96 VAL A O 1
ATOM 764 N N . THR A 1 97 ? -4.085 8.594 2.546 1.00 93.62 97 THR A N 1
ATOM 765 C CA . THR A 1 97 ? -3.710 7.641 1.491 1.00 93.62 97 THR A CA 1
ATOM 766 C C . THR A 1 97 ? -3.180 8.377 0.263 1.00 93.62 97 THR A C 1
ATOM 768 O O . THR A 1 97 ? -2.129 8.023 -0.247 1.00 93.62 97 THR A O 1
ATOM 771 N N . LEU A 1 98 ? -3.850 9.450 -0.174 1.00 93.69 98 LEU A N 1
ATOM 772 C CA . LEU A 1 98 ? -3.406 10.255 -1.313 1.00 93.69 98 LEU A CA 1
ATOM 773 C C . LEU A 1 98 ? -2.026 10.884 -1.076 1.00 93.69 98 LEU A C 1
ATOM 775 O O . LEU A 1 98 ? -1.178 10.830 -1.960 1.00 93.69 98 LEU A O 1
ATOM 779 N N . PHE A 1 99 ? -1.788 11.468 0.103 1.00 93.19 99 PHE A N 1
ATOM 780 C CA . PHE A 1 99 ? -0.472 12.023 0.430 1.00 93.19 99 PHE A CA 1
ATOM 781 C C . PHE A 1 99 ? 0.606 10.947 0.473 1.00 93.19 99 PHE A C 1
ATOM 783 O O . PHE A 1 99 ? 1.705 11.180 -0.023 1.00 93.19 99 PHE A O 1
ATOM 790 N N . PHE A 1 100 ? 0.283 9.774 1.016 1.00 94.12 100 PHE A N 1
ATOM 791 C CA . PHE A 1 100 ? 1.200 8.646 1.033 1.00 94.12 100 PHE A CA 1
ATOM 792 C C . PHE A 1 100 ? 1.507 8.138 -0.381 1.00 94.12 100 PHE A C 1
ATOM 794 O O . PHE A 1 100 ? 2.669 7.934 -0.703 1.00 94.12 100 PHE A O 1
ATOM 801 N N . SER A 1 101 ? 0.511 8.052 -1.266 1.00 94.12 101 SER A N 1
ATOM 802 C CA . SER A 1 101 ? 0.714 7.722 -2.681 1.00 94.12 101 SER A CA 1
ATOM 803 C C . SER A 1 101 ? 1.599 8.730 -3.406 1.00 94.12 101 SER A C 1
ATOM 805 O O . SER A 1 101 ? 2.477 8.333 -4.162 1.00 94.12 101 SER A O 1
ATOM 807 N N . ILE A 1 102 ? 1.396 10.033 -3.183 1.00 94.31 102 ILE A N 1
ATOM 808 C CA . ILE A 1 102 ? 2.250 11.074 -3.776 1.00 94.31 102 ILE A CA 1
ATOM 809 C C . ILE A 1 102 ? 3.683 10.936 -3.257 1.00 94.31 102 ILE A C 1
ATOM 811 O O . ILE A 1 102 ? 4.624 10.989 -4.043 1.00 94.31 102 ILE A O 1
ATOM 815 N N . PHE A 1 103 ? 3.847 10.743 -1.946 1.00 93.31 103 PHE A N 1
ATOM 816 C CA . PHE A 1 103 ? 5.155 10.526 -1.338 1.00 93.31 103 PHE A CA 1
ATOM 817 C C . PHE A 1 103 ? 5.850 9.288 -1.917 1.00 93.31 103 PHE A C 1
ATOM 819 O O . PHE A 1 103 ? 7.000 9.394 -2.326 1.00 93.31 103 PHE A O 1
ATOM 826 N N . GLY A 1 104 ? 5.142 8.163 -2.036 1.00 91.19 104 GLY A N 1
ATOM 827 C CA . GLY A 1 104 ? 5.664 6.930 -2.622 1.00 91.19 104 GLY A CA 1
ATOM 828 C C . GLY A 1 104 ? 6.090 7.089 -4.083 1.00 91.19 104 GLY A C 1
ATOM 829 O O . GLY A 1 104 ? 7.164 6.649 -4.471 1.00 91.19 104 GLY A O 1
ATOM 830 N N . VAL A 1 105 ? 5.319 7.821 -4.894 1.00 92.00 105 VAL A N 1
ATOM 831 C CA . VAL A 1 105 ? 5.726 8.152 -6.273 1.00 92.00 105 VAL A CA 1
ATOM 832 C C . VAL A 1 105 ? 7.011 8.983 -6.294 1.00 92.00 105 VAL A C 1
ATOM 834 O O . VAL A 1 105 ? 7.897 8.718 -7.102 1.00 92.00 105 VAL A O 1
ATOM 837 N N . LEU A 1 106 ? 7.135 9.986 -5.419 1.00 92.31 106 LEU A N 1
ATOM 838 C CA . LEU A 1 106 ? 8.362 10.783 -5.325 1.00 92.31 106 LEU A CA 1
ATOM 839 C C . LEU A 1 106 ? 9.544 9.920 -4.872 1.00 92.31 106 LEU A C 1
ATOM 841 O O . LEU A 1 106 ? 10.624 10.027 -5.448 1.00 92.31 106 LEU A O 1
ATOM 845 N N . TRP A 1 107 ? 9.336 9.045 -3.890 1.00 90.25 107 TRP A N 1
ATOM 846 C CA . TRP A 1 107 ? 10.338 8.085 -3.440 1.00 90.25 107 TRP A CA 1
ATOM 847 C C . TRP A 1 107 ? 10.847 7.223 -4.600 1.00 90.25 107 TRP A C 1
ATOM 849 O O . TRP A 1 107 ? 12.053 7.167 -4.833 1.00 90.25 107 TRP A O 1
ATOM 859 N N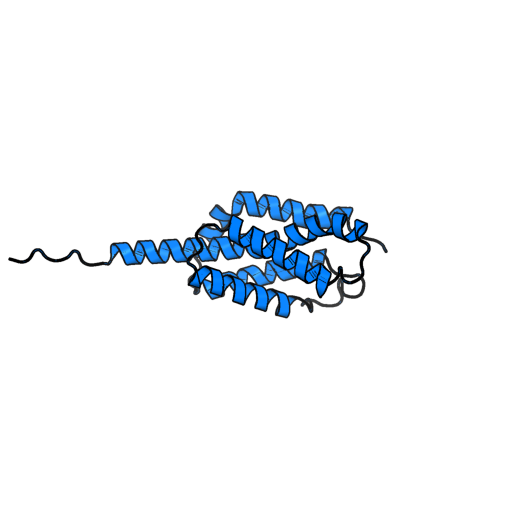 . GLU A 1 108 ? 9.945 6.649 -5.396 1.00 87.50 108 GLU A N 1
ATOM 860 C CA . GLU A 1 108 ? 10.301 5.836 -6.562 1.00 87.50 108 GLU A CA 1
ATOM 861 C C . GLU A 1 108 ? 11.112 6.608 -7.611 1.00 87.50 108 GLU A C 1
ATOM 863 O O . GLU A 1 108 ? 12.051 6.062 -8.190 1.00 87.50 108 GLU A O 1
ATOM 868 N N . ILE A 1 109 ? 10.796 7.888 -7.829 1.00 87.88 109 ILE A N 1
ATOM 869 C CA . ILE A 1 109 ? 11.499 8.756 -8.789 1.00 87.88 109 ILE A CA 1
ATOM 870 C C . ILE A 1 109 ? 12.914 9.117 -8.315 1.00 87.88 109 ILE A C 1
ATOM 872 O O . ILE A 1 109 ? 13.825 9.205 -9.139 1.00 87.88 109 ILE A O 1
ATOM 876 N N . PHE A 1 110 ? 13.106 9.362 -7.015 1.00 87.75 110 PHE A N 1
ATOM 877 C CA . PHE A 1 110 ? 14.380 9.861 -6.481 1.00 87.75 110 PHE A CA 1
ATOM 878 C C . PHE A 1 110 ? 15.308 8.771 -5.943 1.00 87.75 110 PHE A C 1
ATOM 880 O O . PHE A 1 110 ? 16.525 8.939 -6.009 1.00 87.75 110 PHE A O 1
ATOM 887 N N . LEU A 1 111 ? 14.756 7.686 -5.397 1.00 83.38 111 LEU A N 1
ATOM 888 C CA . LEU A 1 111 ? 15.501 6.664 -4.655 1.00 83.38 111 LEU A CA 1
ATOM 889 C C . LEU A 1 111 ? 15.130 5.219 -5.036 1.00 83.38 111 LEU A C 1
ATOM 891 O O . LEU A 1 111 ? 15.875 4.308 -4.678 1.00 83.38 111 LEU A O 1
ATOM 895 N N . GLY A 1 112 ? 14.012 5.002 -5.736 1.00 78.44 112 GLY A N 1
ATOM 896 C CA . GLY A 1 112 ? 13.498 3.672 -6.078 1.00 78.44 112 GLY A CA 1
ATOM 897 C C . GLY A 1 112 ? 13.713 3.240 -7.534 1.00 78.44 112 GLY A C 1
ATOM 898 O O . GLY A 1 112 ? 14.711 3.564 -8.180 1.00 78.44 112 GLY A O 1
ATOM 899 N N . GLY A 1 113 ? 12.768 2.460 -8.055 1.00 75.12 113 GLY A N 1
ATOM 900 C CA . GLY A 1 113 ? 12.838 1.788 -9.354 1.00 75.12 113 GLY A CA 1
ATOM 901 C C . GLY A 1 113 ? 12.647 2.693 -10.573 1.00 75.12 113 GLY A C 1
ATOM 902 O O . GLY A 1 113 ? 12.885 2.244 -11.695 1.00 75.12 113 GLY A O 1
ATOM 903 N N . LEU A 1 114 ? 12.247 3.957 -10.387 1.00 83.06 114 LEU A N 1
ATOM 904 C CA . LEU A 1 114 ? 12.110 4.946 -11.467 1.00 83.06 114 LEU A CA 1
ATOM 905 C C . LEU A 1 114 ? 13.313 5.895 -11.581 1.00 83.06 114 LEU A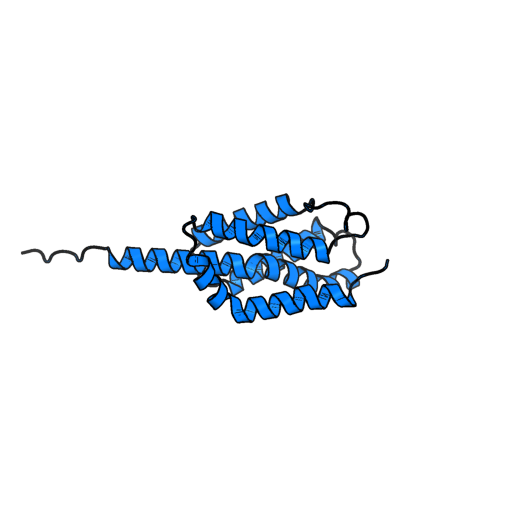 C 1
ATOM 907 O O . LEU A 1 114 ? 13.318 6.773 -12.449 1.00 83.06 114 LEU A O 1
ATOM 911 N N . VAL A 1 115 ? 14.347 5.720 -10.754 1.00 86.81 115 VAL A N 1
ATOM 912 C CA . VAL A 1 115 ? 15.561 6.542 -10.808 1.00 86.81 115 VAL A CA 1
ATOM 913 C C . VAL A 1 115 ? 16.230 6.425 -12.179 1.00 86.81 115 VAL A C 1
ATOM 915 O O . VAL A 1 115 ? 16.566 5.340 -12.648 1.00 86.81 115 VAL A O 1
ATOM 918 N N . GLY A 1 116 ? 16.431 7.571 -12.835 1.00 85.44 116 GLY A N 1
ATOM 919 C CA . GLY A 1 116 ? 17.047 7.646 -14.164 1.00 85.44 116 GLY A CA 1
ATOM 920 C C . GLY A 1 116 ? 16.125 7.252 -15.325 1.00 85.44 116 GLY A C 1
ATOM 921 O O . GLY A 1 116 ? 16.573 7.239 -16.473 1.00 85.44 116 GLY A O 1
ATOM 922 N N . ALA A 1 117 ? 14.846 6.960 -15.065 1.00 85.75 117 ALA A N 1
ATOM 923 C CA . ALA A 1 117 ? 13.884 6.661 -16.117 1.00 85.75 117 ALA A CA 1
ATOM 924 C C . ALA A 1 117 ? 13.556 7.916 -16.962 1.00 85.75 117 ALA A C 1
ATOM 926 O O . ALA A 1 117 ? 13.470 9.028 -16.434 1.00 85.75 117 ALA A O 1
ATOM 927 N N . PRO A 1 118 ? 13.314 7.767 -18.278 1.00 90.25 118 PRO A N 1
ATOM 928 C CA . PRO A 1 118 ? 12.820 8.853 -19.122 1.00 90.25 118 PRO A CA 1
ATOM 929 C C . PRO A 1 118 ? 11.491 9.423 -18.609 1.00 90.25 118 PRO A C 1
ATOM 931 O O . PRO A 1 118 ? 10.624 8.671 -18.162 1.00 90.25 118 PRO A O 1
ATOM 934 N N . LEU A 1 119 ? 11.268 10.733 -18.781 1.00 88.69 119 LEU A N 1
ATOM 935 C CA . LEU A 1 119 ? 10.040 11.413 -18.331 1.00 88.69 119 LEU A CA 1
ATOM 936 C C . LEU A 1 119 ? 8.749 10.751 -18.834 1.00 88.69 119 LEU A C 1
ATOM 938 O O . LEU A 1 119 ? 7.770 10.688 -18.099 1.00 88.69 119 LEU A O 1
ATOM 942 N N . ILE A 1 120 ? 8.747 10.227 -20.063 1.00 87.88 120 ILE A N 1
ATOM 943 C CA . ILE A 1 120 ? 7.588 9.525 -20.636 1.00 87.88 120 ILE A CA 1
ATOM 944 C C . ILE A 1 120 ? 7.281 8.244 -19.848 1.00 87.88 120 ILE A C 1
ATOM 946 O O . ILE A 1 120 ? 6.120 7.959 -19.572 1.00 87.88 120 ILE A O 1
ATOM 950 N N . ILE A 1 121 ? 8.310 7.494 -19.440 1.00 85.06 121 ILE A N 1
ATOM 951 C CA . ILE A 1 121 ? 8.143 6.279 -18.633 1.00 85.06 121 ILE A CA 1
ATOM 952 C C . ILE A 1 121 ? 7.625 6.642 -17.239 1.00 85.06 121 ILE A C 1
ATOM 954 O O . ILE A 1 121 ? 6.674 6.022 -16.768 1.00 85.06 121 ILE A O 1
ATOM 958 N N . ILE A 1 122 ? 8.180 7.688 -16.618 1.00 86.75 122 ILE A N 1
ATOM 959 C CA . ILE A 1 122 ? 7.703 8.190 -15.321 1.00 86.75 122 ILE A CA 1
ATOM 960 C C . ILE A 1 122 ? 6.232 8.606 -15.416 1.00 86.75 122 ILE A C 1
ATOM 962 O O . ILE A 1 122 ? 5.435 8.206 -14.576 1.00 86.75 122 ILE A O 1
ATOM 966 N N . ALA A 1 123 ? 5.840 9.354 -16.450 1.00 87.62 123 ALA A N 1
ATOM 967 C CA . ALA A 1 123 ? 4.461 9.812 -16.622 1.00 87.62 123 ALA A CA 1
ATOM 968 C C . ALA A 1 123 ? 3.460 8.653 -16.766 1.00 87.62 123 ALA A C 1
ATOM 970 O O . ALA A 1 123 ? 2.334 8.750 -16.280 1.00 87.62 123 ALA A O 1
ATOM 971 N N . VAL A 1 124 ? 3.869 7.554 -17.405 1.00 86.38 124 VAL A N 1
ATOM 972 C CA . VAL A 1 124 ? 3.030 6.360 -17.583 1.00 86.38 124 VAL A CA 1
ATOM 973 C C . VAL A 1 124 ? 2.971 5.508 -16.311 1.00 86.38 124 VAL A C 1
ATOM 975 O O . VAL A 1 124 ? 1.903 5.001 -15.974 1.00 86.38 124 VAL A O 1
ATOM 978 N N . LEU A 1 125 ? 4.086 5.354 -15.590 1.00 87.00 125 LEU A N 1
ATOM 979 C CA . LEU A 1 125 ? 4.174 4.469 -14.421 1.00 87.00 125 LEU A CA 1
ATOM 980 C C . LEU A 1 125 ? 3.791 5.145 -13.099 1.00 87.00 125 LEU A C 1
ATOM 982 O O . LEU A 1 125 ? 3.303 4.468 -12.200 1.00 87.00 125 LEU A O 1
ATOM 986 N N . ALA A 1 126 ? 3.939 6.464 -12.968 1.00 88.69 126 ALA A N 1
ATOM 987 C CA . ALA A 1 126 ? 3.617 7.189 -11.737 1.00 88.69 126 ALA A CA 1
ATOM 988 C C . ALA A 1 126 ? 2.165 6.984 -11.255 1.00 88.69 126 ALA A C 1
ATOM 990 O O . ALA A 1 126 ? 1.975 6.765 -10.058 1.00 88.69 126 ALA A O 1
ATOM 991 N N . PRO A 1 127 ? 1.130 6.982 -12.123 1.00 90.62 127 PRO A N 1
ATOM 992 C CA . PRO A 1 127 ? -0.227 6.651 -11.694 1.00 90.62 127 PRO A CA 1
ATOM 993 C C . PRO A 1 127 ? -0.337 5.234 -11.124 1.00 90.62 127 PRO A C 1
ATOM 995 O O . PRO A 1 127 ? -1.011 5.032 -10.117 1.00 90.62 127 PRO A O 1
ATOM 998 N N . TYR A 1 128 ? 0.343 4.266 -11.743 1.00 88.88 128 TYR A N 1
ATOM 999 C CA . TYR A 1 128 ? 0.344 2.875 -11.299 1.00 88.88 128 TYR A CA 1
ATOM 1000 C C . TYR A 1 128 ? 1.016 2.722 -9.931 1.00 88.88 128 TYR A C 1
ATOM 1002 O O . TYR A 1 128 ? 0.403 2.189 -9.007 1.00 88.88 128 TYR A O 1
ATOM 1010 N N . VAL A 1 129 ? 2.207 3.303 -9.766 1.00 89.38 129 VAL A N 1
ATOM 1011 C CA . VAL A 1 129 ? 2.918 3.374 -8.481 1.00 89.38 129 VAL A CA 1
ATOM 1012 C C . VAL A 1 129 ? 2.034 4.022 -7.413 1.00 89.38 129 VAL A C 1
ATOM 1014 O O . VAL A 1 129 ? 1.867 3.485 -6.321 1.00 89.38 129 VAL A O 1
ATOM 1017 N N . GLY A 1 130 ? 1.371 5.135 -7.732 1.00 92.88 130 GLY A N 1
ATOM 1018 C CA . GLY A 1 130 ? 0.451 5.790 -6.802 1.00 92.88 130 GLY A CA 1
ATOM 1019 C C . GLY A 1 130 ? -0.689 4.874 -6.336 1.00 92.88 130 GLY A C 1
ATOM 1020 O O . GLY A 1 130 ? -1.039 4.885 -5.150 1.00 92.88 130 GLY A O 1
ATOM 1021 N N . VAL A 1 131 ? -1.246 4.058 -7.237 1.00 93.69 131 VAL A N 1
ATOM 1022 C CA . VAL A 1 131 ? -2.279 3.063 -6.902 1.00 93.69 131 VAL A CA 1
ATOM 1023 C C . VAL A 1 131 ? -1.711 1.930 -6.049 1.00 93.69 131 VAL A C 1
ATOM 1025 O O . VAL A 1 131 ? -2.383 1.531 -5.101 1.00 93.69 131 VAL A O 1
ATOM 1028 N N . SER A 1 132 ? -0.488 1.463 -6.300 1.00 91.31 132 SER A N 1
ATOM 1029 C CA . SER A 1 132 ? 0.203 0.484 -5.446 1.00 91.31 132 SER A CA 1
ATOM 1030 C C . SER A 1 132 ? 0.334 0.963 -3.999 1.00 91.31 132 SER A C 1
ATOM 1032 O O . SER A 1 132 ? -0.113 0.289 -3.069 1.00 91.31 132 SER A O 1
ATOM 1034 N N . TYR A 1 133 ? 0.835 2.183 -3.789 1.00 92.81 133 TYR A N 1
ATOM 1035 C CA . TYR A 1 133 ? 0.923 2.772 -2.448 1.00 92.81 133 TYR A CA 1
ATOM 1036 C C . TYR A 1 133 ? -0.459 2.958 -1.802 1.00 92.81 133 TYR A C 1
ATOM 1038 O O . TYR A 1 133 ? -0.631 2.762 -0.593 1.00 92.81 133 TYR A O 1
ATOM 1046 N N . ALA A 1 134 ? -1.480 3.288 -2.598 1.00 94.50 134 ALA A N 1
ATOM 1047 C CA . ALA A 1 134 ? -2.854 3.374 -2.110 1.00 94.50 134 ALA A CA 1
ATOM 1048 C C . ALA A 1 134 ? -3.403 1.994 -1.717 1.00 94.50 134 ALA A C 1
ATOM 1050 O O . ALA A 1 134 ? -4.117 1.871 -0.721 1.00 94.50 134 ALA A O 1
ATOM 1051 N N . PHE A 1 135 ? -3.056 0.953 -2.473 1.00 94.00 135 PHE A N 1
ATOM 1052 C CA . PHE A 1 135 ? -3.431 -0.429 -2.210 1.00 94.00 135 PHE A CA 1
ATOM 1053 C C . PHE A 1 135 ? -2.880 -0.889 -0.857 1.00 94.00 135 PHE A C 1
ATOM 1055 O O . PHE A 1 135 ? -3.653 -1.270 0.022 1.00 94.00 135 PHE A O 1
ATOM 1062 N N . ILE A 1 136 ? -1.579 -0.750 -0.617 1.00 94.12 136 ILE A N 1
ATOM 1063 C CA . ILE A 1 136 ? -0.969 -1.240 0.630 1.00 94.12 136 ILE A CA 1
ATOM 1064 C C . ILE A 1 136 ? -1.402 -0.465 1.884 1.00 94.12 136 ILE A C 1
ATOM 1066 O O . ILE A 1 136 ? -1.317 -0.995 2.991 1.00 94.12 136 ILE A O 1
ATOM 1070 N N . SER A 1 137 ? -1.882 0.775 1.742 1.00 93.88 137 SER A N 1
ATOM 1071 C CA . SER A 1 137 ? -2.149 1.665 2.881 1.00 93.88 137 SER A CA 1
ATOM 1072 C C . SER A 1 137 ? -3.629 1.875 3.204 1.00 93.88 137 SER A C 1
ATOM 1074 O O . SER A 1 137 ? -3.972 2.042 4.377 1.00 93.88 137 SER A O 1
ATOM 1076 N N . MET A 1 138 ? -4.532 1.820 2.219 1.00 94.75 138 MET A N 1
ATOM 1077 C CA . MET A 1 138 ? -5.939 2.209 2.393 1.00 94.75 138 MET A CA 1
ATOM 1078 C C . MET A 1 138 ? -6.663 1.391 3.472 1.00 94.75 138 MET A C 1
ATOM 1080 O O . MET A 1 138 ? -7.325 1.959 4.348 1.00 94.75 138 MET A O 1
ATOM 1084 N N . LEU A 1 139 ? -6.578 0.057 3.422 1.00 94.12 139 LEU A N 1
ATOM 1085 C CA . LEU A 1 139 ? -7.260 -0.806 4.393 1.00 94.12 139 LEU A CA 1
ATOM 1086 C C . LEU A 1 139 ? -6.633 -0.712 5.794 1.00 94.12 139 LEU A C 1
ATOM 1088 O O . LEU A 1 139 ? -7.395 -0.461 6.733 1.00 94.12 139 LEU A O 1
ATOM 1092 N N . PRO A 1 140 ? -5.298 -0.829 5.965 1.00 94.31 140 PRO A N 1
ATOM 1093 C CA . PRO A 1 140 ? -4.664 -0.605 7.261 1.00 94.31 140 PRO A CA 1
ATOM 1094 C C . PRO A 1 140 ? -5.046 0.742 7.879 1.00 94.31 140 PRO A C 1
ATOM 1096 O O . PRO A 1 140 ? -5.456 0.790 9.039 1.00 94.31 140 PRO A O 1
ATOM 1099 N N . LEU A 1 141 ? -4.977 1.836 7.111 1.00 94.25 141 LEU A N 1
ATOM 1100 C CA . LEU A 1 141 ? -5.340 3.171 7.594 1.00 94.25 141 LEU A CA 1
ATOM 1101 C C . LEU A 1 141 ? -6.814 3.257 7.990 1.00 94.25 141 LEU A C 1
ATOM 1103 O O . LEU A 1 141 ? -7.136 3.857 9.011 1.00 94.25 141 LEU A O 1
ATOM 1107 N N . THR A 1 142 ? -7.710 2.624 7.227 1.00 93.75 142 THR A N 1
ATOM 1108 C CA . THR A 1 142 ? -9.134 2.560 7.589 1.00 93.75 142 THR A CA 1
ATOM 1109 C C . THR A 1 142 ? -9.315 1.874 8.942 1.00 93.75 142 THR A C 1
ATOM 1111 O O . THR A 1 142 ? -10.003 2.406 9.808 1.00 93.75 142 THR A O 1
ATOM 1114 N N . VAL A 1 143 ? -8.657 0.734 9.165 1.00 93.25 143 VAL A N 1
ATOM 1115 C CA . VAL A 1 143 ? -8.702 0.018 10.451 1.00 93.25 143 VAL A CA 1
ATOM 1116 C C . VAL A 1 143 ? -8.146 0.874 11.591 1.00 93.25 143 VAL A C 1
ATOM 1118 O O . VAL A 1 143 ? -8.749 0.929 12.664 1.00 93.25 143 VAL A O 1
ATOM 1121 N N . LEU A 1 144 ? -7.029 1.568 11.361 1.00 93.19 144 LEU A N 1
ATOM 1122 C CA . LEU A 1 144 ? -6.399 2.440 12.352 1.00 93.19 144 LEU A CA 1
ATOM 1123 C C . LEU A 1 144 ? -7.336 3.582 12.780 1.00 93.19 144 LEU A C 1
ATOM 1125 O O . LEU A 1 144 ? -7.571 3.768 13.976 1.00 93.19 144 LEU A O 1
ATOM 1129 N N . THR A 1 145 ? -7.916 4.302 11.816 1.00 91.56 145 THR A N 1
ATOM 1130 C CA . THR A 1 145 ? -8.784 5.463 12.072 1.00 91.56 145 THR A CA 1
ATOM 1131 C C . THR A 1 145 ? -10.131 5.071 12.685 1.00 91.56 145 THR A C 1
ATOM 1133 O O . THR A 1 145 ? -10.590 5.728 13.624 1.00 91.56 145 THR A O 1
ATOM 1136 N N . GLU A 1 146 ? -10.768 3.999 12.205 1.00 90.50 146 GLU A N 1
ATOM 1137 C CA . GLU A 1 146 ? -12.051 3.522 12.752 1.00 90.50 146 GLU A CA 1
ATOM 1138 C C . GLU A 1 146 ? -11.888 3.081 14.214 1.00 90.50 146 GLU A C 1
ATOM 1140 O O . GLU A 1 146 ? -12.720 3.388 15.069 1.00 90.50 146 GLU A O 1
ATOM 1145 N N . ARG A 1 147 ? -10.761 2.442 14.548 1.00 87.31 147 ARG A N 1
ATOM 1146 C CA . ARG A 1 147 ? -10.475 2.050 15.928 1.00 87.31 147 ARG A CA 1
ATOM 1147 C C . ARG A 1 147 ? -10.245 3.220 16.864 1.00 87.31 147 ARG A C 1
ATOM 1149 O O . ARG A 1 147 ? -10.709 3.196 18.003 1.00 87.31 147 ARG A O 1
ATOM 1156 N N . GLU A 1 148 ? -9.473 4.201 16.413 1.00 85.94 148 GLU A N 1
ATOM 1157 C CA . GLU A 1 148 ? -9.200 5.400 17.197 1.00 85.94 148 GLU A CA 1
ATOM 1158 C C . GLU A 1 148 ? -10.503 6.152 17.490 1.00 85.94 148 GLU A C 1
ATOM 1160 O O . GLU A 1 148 ? -10.734 6.577 18.623 1.00 85.94 148 GLU A O 1
ATOM 1165 N N . THR A 1 149 ? -11.384 6.237 16.491 1.00 85.38 149 THR A N 1
ATOM 1166 C CA . THR A 1 149 ? -12.715 6.840 16.623 1.00 85.38 149 THR A CA 1
ATOM 1167 C C . THR A 1 149 ? -13.562 6.072 17.641 1.00 85.38 149 THR A C 1
ATOM 1169 O O . THR A 1 149 ? -14.014 6.661 18.621 1.00 85.38 149 THR A O 1
ATOM 1172 N N . ALA A 1 150 ? -13.664 4.745 17.514 1.00 82.62 150 ALA A N 1
ATOM 1173 C CA . ALA A 1 150 ? -14.401 3.906 18.463 1.00 82.62 150 ALA A CA 1
ATOM 1174 C C . ALA A 1 150 ? -13.853 3.993 19.903 1.00 82.62 150 ALA A C 1
ATOM 1176 O O . ALA A 1 150 ? -14.614 4.055 20.869 1.00 82.62 150 ALA A O 1
ATOM 1177 N N . SER A 1 151 ? -12.526 4.037 20.072 1.00 81.38 151 SER A N 1
ATOM 1178 C CA . SER A 1 151 ? -11.904 4.190 21.393 1.00 81.38 151 SER A CA 1
ATOM 1179 C C . SER A 1 151 ? -12.161 5.565 22.011 1.00 81.38 151 SER A C 1
ATOM 1181 O O . SER A 1 151 ? -12.136 5.685 23.239 1.00 81.38 151 SER A O 1
ATOM 1183 N N . ARG A 1 152 ? -12.350 6.603 21.193 1.00 75.94 152 ARG A N 1
ATOM 1184 C CA . ARG A 1 152 ? -12.671 7.956 21.653 1.00 75.94 152 ARG A CA 1
ATOM 1185 C C . ARG A 1 152 ? -14.120 8.080 22.066 1.00 75.94 152 ARG A C 1
ATOM 1187 O O . ARG A 1 152 ? -14.359 8.578 23.159 1.00 75.94 152 ARG A O 1
ATOM 1194 N N . ASP A 1 153 ? -15.044 7.570 21.265 1.00 74.50 153 ASP A N 1
ATOM 1195 C CA . ASP A 1 153 ? -16.470 7.588 21.601 1.00 74.50 153 ASP A CA 1
ATOM 1196 C C . ASP A 1 153 ? -16.736 6.786 22.887 1.00 74.50 153 ASP A C 1
ATOM 1198 O O . ASP A 1 153 ? -17.451 7.246 23.777 1.00 74.50 153 ASP A O 1
ATOM 1202 N N . GLY A 1 154 ? -16.045 5.653 23.069 1.00 63.69 154 GLY A N 1
ATOM 1203 C CA . GLY A 1 154 ? -16.081 4.892 24.322 1.00 63.69 154 GLY A CA 1
ATOM 1204 C C . GLY A 1 154 ? -15.517 5.643 25.538 1.00 63.69 154 GLY A C 1
ATOM 1205 O O . GLY A 1 154 ? -16.034 5.486 26.641 1.00 63.69 154 GLY A O 1
ATOM 1206 N N . LYS A 1 155 ? -14.489 6.489 25.364 1.00 59.31 155 LYS A N 1
ATOM 1207 C CA . LYS A 1 155 ? -13.944 7.341 26.442 1.00 59.31 155 LYS A CA 1
ATOM 1208 C C . LYS A 1 155 ? -14.806 8.576 26.720 1.00 59.31 155 LYS A C 1
ATOM 1210 O O . LYS A 1 155 ? -14.942 8.954 27.878 1.00 59.31 155 LYS A O 1
ATOM 1215 N N . ALA A 1 156 ? -15.400 9.181 25.692 1.00 52.19 156 ALA A N 1
ATOM 1216 C CA . ALA A 1 156 ? -16.303 10.325 25.823 1.00 52.19 156 ALA A CA 1
ATOM 1217 C C . ALA A 1 156 ? -17.600 9.953 26.561 1.00 52.19 156 ALA A C 1
ATOM 1219 O O . ALA A 1 156 ? -18.165 10.775 27.273 1.00 52.19 156 ALA A O 1
ATOM 1220 N N . SER A 1 157 ? -18.037 8.696 26.463 1.00 44.75 157 SER A N 1
ATOM 1221 C CA . SER A 1 157 ? -19.196 8.197 27.210 1.00 44.75 157 SER A CA 1
ATOM 1222 C C . SER A 1 157 ? -18.909 7.885 28.692 1.00 44.75 157 SER A C 1
ATOM 1224 O O . SER A 1 157 ? -19.839 7.559 29.425 1.00 44.75 157 SER A O 1
ATOM 1226 N N . LEU A 1 158 ? -17.647 7.973 29.138 1.00 45.16 158 LEU A N 1
ATOM 1227 C CA . LEU A 1 158 ? -17.192 7.665 30.504 1.00 45.16 158 LEU A CA 1
ATOM 1228 C C . LEU A 1 158 ? -16.675 8.891 31.278 1.00 45.16 158 LEU A C 1
ATOM 1230 O O . LEU A 1 158 ? -16.222 8.742 32.412 1.00 45.16 158 LEU A O 1
ATOM 1234 N N . SER A 1 159 ? -16.743 10.102 30.716 1.00 34.78 159 SER A N 1
ATOM 1235 C CA . SER A 1 159 ? -16.530 11.320 31.507 1.00 34.78 159 SER A CA 1
ATOM 1236 C C . SER A 1 159 ? -17.706 11.515 32.475 1.00 34.78 159 SER A C 1
ATOM 1238 O O . SER A 1 159 ? -18.840 11.643 32.005 1.00 34.78 159 SER A O 1
ATOM 1240 N N . PRO A 1 160 ? -17.482 11.538 33.805 1.00 44.09 160 PRO A N 1
ATOM 1241 C CA . PRO A 1 160 ? -18.550 11.811 34.752 1.00 44.09 160 PRO A CA 1
ATOM 1242 C C . PRO A 1 160 ? -19.066 13.230 34.510 1.00 44.09 160 PRO A C 1
ATOM 1244 O O . PRO A 1 160 ? -18.278 14.173 34.392 1.00 44.09 160 PRO A O 1
ATOM 1247 N N . LEU A 1 161 ? -20.393 13.367 34.416 1.00 45.06 161 LEU A N 1
ATOM 1248 C CA . LEU A 1 161 ? -21.058 14.664 34.483 1.00 45.06 161 LEU A CA 1
ATOM 1249 C C . LEU A 1 161 ? -20.505 15.440 35.695 1.00 45.06 161 LEU A C 1
ATOM 1251 O O . LEU A 1 161 ? -20.353 14.836 36.762 1.00 45.06 161 LEU A O 1
ATOM 1255 N N . PRO A 1 162 ? -20.245 16.756 35.582 1.00 46.06 162 PRO A N 1
ATOM 1256 C CA . PRO A 1 162 ? -19.983 17.569 36.757 1.00 46.06 162 PRO A CA 1
ATOM 1257 C C . PRO A 1 162 ? -21.205 17.459 37.671 1.00 46.06 162 PRO A C 1
ATOM 1259 O O . PRO A 1 162 ? -22.322 17.771 37.252 1.00 46.06 162 PRO A O 1
ATOM 1262 N N . LEU A 1 163 ? -21.001 16.968 38.895 1.00 49.12 163 LEU A N 1
ATOM 1263 C CA . LEU A 1 163 ? -22.039 16.993 39.917 1.00 49.12 163 LEU A CA 1
ATOM 1264 C C . LEU A 1 163 ? -22.483 18.451 40.115 1.00 49.12 163 LEU A C 1
ATOM 1266 O O . LEU A 1 163 ? -21.615 19.317 40.264 1.00 49.12 163 LEU A O 1
ATOM 1270 N N . PRO A 1 164 ? -23.795 18.743 40.114 1.00 48.47 164 PRO A N 1
ATOM 1271 C CA . PRO A 1 164 ? -24.273 20.072 40.450 1.00 48.47 164 PRO A CA 1
ATOM 1272 C C . PRO A 1 164 ? -23.854 20.382 41.888 1.00 48.47 164 PRO A C 1
ATOM 1274 O O . PRO A 1 164 ? -24.133 19.616 42.809 1.00 48.47 164 PRO A O 1
ATOM 1277 N N . SER A 1 165 ? -23.135 21.489 42.054 1.00 57.25 165 SER A N 1
ATOM 1278 C CA . SER A 1 165 ? -22.797 22.064 43.351 1.00 57.25 165 SER A CA 1
ATOM 1279 C C . SER A 1 165 ? -24.085 22.419 44.095 1.00 57.25 165 SER A C 1
ATOM 1281 O O . SER A 1 165 ? -24.829 23.288 43.633 1.00 57.25 165 SER A O 1
ATOM 1283 N N . LEU A 1 166 ? -24.337 21.710 45.198 1.00 52.56 166 LEU A N 1
ATOM 1284 C CA . LEU A 1 166 ? -25.302 22.067 46.241 1.00 52.56 166 LEU A CA 1
ATOM 1285 C C . LEU A 1 166 ? -24.746 23.194 47.113 1.00 52.56 166 LEU A C 1
ATOM 1287 O O . LEU A 1 166 ? -23.529 23.147 47.408 1.00 52.56 166 LEU A O 1
#

Sequence (166 aa):
MVFGIFIDVPLIVGGFLLMFRFRKKLALDILRVKLPALALYLILSVPLIIFEEQINCMLAWCGAVTIPPTLPFILVEMLVLGGIVLWRHAKNVLRVTLFFSIFGVLWEIFLGGLVGAPLIIIAVLAPYVGVSYAFISMLPLTVLTERETASRDGKASLSPLPLPSL

Secondary structure (DSSP, 8-state):
----HHHHHHHHHHHHHHHHHHHHHHHHHHTTS-S-HHHHHHHHHHHHHHHHHHHH--TTTTTT-SS-TTHHHHHHHHHHHHHHHHHHT---HHHHHHHHHHHHHHHHHHTSTTTT--HHHHHHHHHHHHHHHHHHHHHHHHHHHHHHHHHHHHHHTTSPPPPP--

Radius of gyration: 18.9 Å; chains: 1; bounding box: 42×39×67 Å